Protein AF-A0A7T5EU76-F1 (afdb_monomer_lite)

Radius of gyration: 15.28 Å; chains: 1; bounding box: 33×44×28 Å

Foldseek 3Di:
DVVLVVCLVVLVLPVSLVVLVVQLVVCVVVVVVLSNLLSLQSNLLSCVVVVNLVSSLVSNVVSLVSCVVVVNQVSLLVVADSCVVSLVVNLVDDDDPSSNVSSVCSLPPPSHDPVCVVVCVVVVVVVVCVPPD

pLDDT: mean 75.61, std 14.6, range [34.56, 95.06]

Structure (mmCIF, N/CA/C/O backbone):
data_AF-A0A7T5EU76-F1
#
_entry.id   AF-A0A7T5EU76-F1
#
loop_
_atom_site.group_PDB
_atom_site.id
_atom_site.type_symbol
_atom_site.label_atom_id
_atom_site.label_alt_id
_atom_site.label_comp_id
_atom_site.label_asym_id
_atom_site.label_entity_id
_atom_site.label_seq_id
_atom_site.pdbx_PDB_ins_code
_atom_site.Cartn_x
_atom_site.Cartn_y
_atom_site.Cartn_z
_atom_site.occupancy
_atom_site.B_iso_or_equiv
_atom_site.auth_seq_id
_atom_site.auth_comp_id
_atom_site.auth_asym_id
_atom_site.auth_atom_id
_atom_site.pdbx_PDB_model_num
ATOM 1 N N . MET A 1 1 ? -10.479 -7.901 -10.870 1.00 74.44 1 MET A N 1
ATOM 2 C CA . MET A 1 1 ? -10.281 -6.796 -9.909 1.00 74.44 1 MET A CA 1
ATOM 3 C C . MET A 1 1 ? -11.587 -6.102 -9.529 1.00 74.44 1 MET A C 1
ATOM 5 O O . MET A 1 1 ? -11.784 -5.852 -8.350 1.00 74.44 1 MET A O 1
ATOM 9 N N . THR A 1 2 ? -12.543 -5.911 -10.452 1.00 79.38 2 THR A N 1
ATOM 10 C CA . THR A 1 2 ? -13.871 -5.319 -10.163 1.00 79.38 2 THR A CA 1
ATOM 11 C C . THR A 1 2 ? -14.627 -5.978 -9.004 1.00 79.38 2 THR A C 1
ATOM 13 O O . THR A 1 2 ? -15.116 -5.277 -8.131 1.00 79.38 2 THR A O 1
ATOM 16 N N . LEU A 1 3 ? -14.683 -7.314 -8.947 1.00 80.31 3 LEU A N 1
ATOM 17 C CA . LEU A 1 3 ? -15.385 -8.025 -7.869 1.00 80.31 3 LEU A CA 1
ATOM 18 C C . LEU A 1 3 ? -14.773 -7.762 -6.482 1.00 80.31 3 LEU A C 1
ATOM 20 O O . LEU A 1 3 ? -15.505 -7.545 -5.527 1.00 80.31 3 LEU A O 1
ATOM 24 N N . LEU A 1 4 ? -13.440 -7.722 -6.384 1.00 83.44 4 LEU A N 1
ATOM 25 C CA . LEU A 1 4 ? -12.744 -7.422 -5.129 1.00 83.44 4 LEU A CA 1
ATOM 26 C C . LEU A 1 4 ? -13.038 -5.999 -4.651 1.00 83.44 4 LEU A C 1
ATOM 28 O O . LEU A 1 4 ? -13.310 -5.798 -3.476 1.00 83.44 4 LEU A O 1
ATOM 32 N N . ARG A 1 5 ? -13.044 -5.028 -5.571 1.00 81.25 5 ARG A N 1
ATOM 33 C CA . ARG A 1 5 ? -13.421 -3.641 -5.266 1.00 81.25 5 ARG A CA 1
ATOM 34 C C . ARG A 1 5 ? -14.859 -3.544 -4.758 1.00 81.25 5 ARG A C 1
ATOM 36 O O . ARG A 1 5 ? -15.115 -2.816 -3.810 1.00 81.25 5 ARG A O 1
ATOM 43 N N . VAL A 1 6 ? -15.781 -4.311 -5.346 1.00 83.25 6 VAL A N 1
ATOM 44 C CA . VAL A 1 6 ? -17.172 -4.388 -4.872 1.00 83.25 6 VAL A CA 1
ATOM 45 C C . VAL A 1 6 ? -17.242 -4.990 -3.468 1.00 83.25 6 VAL A C 1
ATOM 47 O O . VAL A 1 6 ? -17.938 -4.444 -2.623 1.00 83.25 6 VAL A O 1
ATOM 50 N N . TRP A 1 7 ? -16.510 -6.068 -3.184 1.00 82.19 7 TRP A N 1
ATOM 51 C CA . TRP A 1 7 ? -16.494 -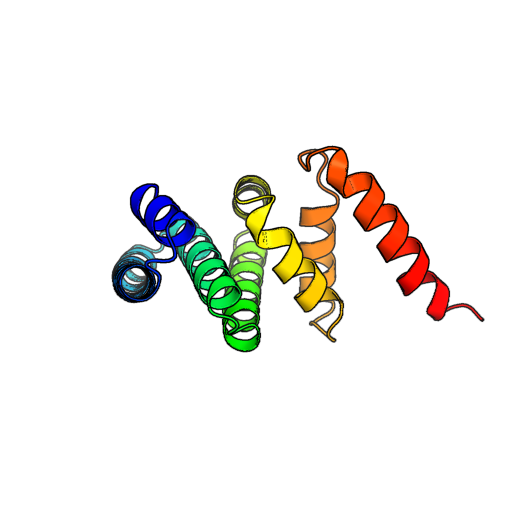6.669 -1.845 1.00 82.19 7 TRP A CA 1
ATOM 52 C C . TRP A 1 7 ? -15.901 -5.752 -0.775 1.00 82.19 7 TRP A C 1
ATOM 54 O O . TRP A 1 7 ? -16.461 -5.663 0.311 1.00 82.19 7 TRP A O 1
ATOM 64 N N . ILE A 1 8 ? -14.828 -5.027 -1.099 1.00 80.25 8 ILE A N 1
ATOM 65 C CA . ILE A 1 8 ? -14.241 -4.007 -0.217 1.00 80.25 8 ILE A CA 1
ATOM 66 C C . ILE A 1 8 ? -15.243 -2.866 0.015 1.00 80.25 8 ILE A C 1
ATOM 68 O O . ILE A 1 8 ? -15.437 -2.418 1.138 1.00 80.25 8 ILE A O 1
ATOM 72 N N . ALA A 1 9 ? -15.956 -2.422 -1.021 1.00 80.31 9 ALA A N 1
ATOM 73 C CA . ALA A 1 9 ? -16.987 -1.394 -0.870 1.00 80.31 9 ALA A CA 1
ATOM 74 C C . ALA A 1 9 ? -18.197 -1.855 -0.029 1.00 80.31 9 ALA A C 1
ATOM 76 O O . ALA A 1 9 ? -18.899 -1.019 0.536 1.00 80.31 9 ALA A O 1
ATOM 77 N N . LEU A 1 10 ? -18.450 -3.166 0.047 1.00 83.12 10 LEU A N 1
ATOM 78 C CA . LEU A 1 10 ? -19.548 -3.770 0.811 1.00 83.12 10 LEU A CA 1
ATOM 79 C C . LEU A 1 10 ? -19.132 -4.264 2.209 1.00 83.12 10 LEU A C 1
ATOM 81 O O . LEU A 1 10 ? -19.951 -4.885 2.881 1.00 83.12 10 LEU A O 1
ATOM 85 N N . ASP A 1 11 ? -17.888 -4.017 2.637 1.00 75.62 11 ASP A N 1
ATOM 86 C CA . ASP A 1 11 ? -17.317 -4.473 3.918 1.00 75.62 11 ASP A CA 1
ATOM 87 C C . ASP A 1 11 ? -17.327 -6.011 4.110 1.00 75.62 11 ASP A C 1
ATOM 89 O O . ASP A 1 11 ? -17.174 -6.543 5.209 1.00 75.62 11 ASP A O 1
ATOM 93 N N . THR A 1 12 ? -17.451 -6.781 3.023 1.00 74.75 12 THR A N 1
ATOM 94 C CA . THR A 1 12 ? -17.356 -8.253 3.047 1.00 74.75 12 THR A CA 1
ATOM 95 C C . THR A 1 12 ? -15.894 -8.683 2.920 1.00 74.75 12 THR A C 1
ATOM 97 O O . THR A 1 12 ? -15.471 -9.299 1.937 1.00 74.75 12 THR A O 1
ATOM 100 N N . ASN A 1 13 ? -15.093 -8.278 3.902 1.00 69.06 13 ASN A N 1
ATOM 101 C CA . ASN A 1 13 ? -13.642 -8.196 3.772 1.00 69.06 13 ASN A CA 1
ATOM 102 C C . ASN A 1 13 ? -12.884 -9.532 3.940 1.00 69.06 13 ASN A C 1
ATOM 104 O O . ASN A 1 13 ? -11.794 -9.702 3.384 1.00 69.06 13 ASN A O 1
ATOM 108 N N . THR A 1 14 ? -13.457 -10.520 4.635 1.00 72.88 14 THR A N 1
ATOM 109 C CA . THR A 1 14 ? -12.808 -11.826 4.870 1.00 72.88 14 THR A CA 1
ATOM 110 C C . THR A 1 14 ? -12.659 -12.656 3.595 1.00 72.88 14 THR A C 1
ATOM 112 O O . THR A 1 14 ? -11.593 -13.221 3.339 1.00 72.88 14 THR A O 1
ATOM 115 N N . ASP A 1 15 ? -13.694 -12.683 2.753 1.00 77.12 15 ASP A N 1
ATOM 116 C CA . ASP A 1 15 ? -13.679 -13.438 1.494 1.00 77.12 15 ASP A CA 1
ATOM 117 C C . ASP A 1 15 ? -12.799 -12.752 0.439 1.00 77.12 15 ASP A C 1
ATOM 119 O O . ASP A 1 15 ? -12.129 -13.410 -0.365 1.00 77.12 15 ASP A O 1
ATOM 123 N N . ALA A 1 16 ? -12.726 -11.418 0.495 1.00 81.31 16 ALA A N 1
ATOM 124 C CA . ALA A 1 16 ? -11.845 -10.621 -0.345 1.00 81.31 16 ALA A CA 1
ATOM 125 C C . ALA A 1 16 ? -10.367 -10.902 -0.054 1.00 81.31 16 ALA A C 1
ATOM 127 O O . ALA A 1 16 ? -9.605 -11.145 -0.989 1.00 81.31 16 ALA A O 1
ATOM 128 N N . ALA A 1 17 ? -9.963 -10.945 1.219 1.00 83.56 17 ALA A N 1
ATOM 129 C CA . ALA A 1 17 ? -8.575 -11.207 1.596 1.00 83.56 17 ALA A CA 1
ATOM 130 C C . ALA A 1 17 ? -8.091 -12.589 1.117 1.00 83.56 17 ALA A C 1
ATOM 132 O O . ALA A 1 17 ? -7.016 -12.694 0.523 1.00 83.56 17 ALA A O 1
ATOM 133 N N . ALA A 1 18 ? -8.907 -13.631 1.303 1.00 86.69 18 ALA A N 1
ATOM 134 C CA . ALA A 1 18 ? -8.570 -14.989 0.878 1.00 86.69 18 ALA A CA 1
ATOM 135 C C . ALA A 1 18 ? -8.471 -15.124 -0.652 1.00 86.69 18 ALA A C 1
ATOM 137 O O . ALA A 1 18 ? -7.587 -15.816 -1.167 1.00 86.69 18 ALA A O 1
ATOM 138 N N . LEU A 1 19 ? -9.363 -14.461 -1.397 1.00 88.81 19 LEU A N 1
ATOM 139 C CA . LEU A 1 19 ? -9.293 -14.436 -2.857 1.00 88.81 19 LEU A CA 1
ATOM 140 C C . LEU A 1 19 ? -8.066 -13.655 -3.347 1.00 88.81 19 LEU A C 1
ATOM 142 O O . LEU A 1 19 ? -7.391 -14.112 -4.271 1.00 88.81 19 LEU A O 1
ATOM 146 N N . ILE A 1 20 ? -7.751 -12.520 -2.717 1.00 91.44 20 ILE A N 1
ATOM 147 C CA . ILE A 1 20 ? -6.560 -11.723 -3.032 1.00 91.44 20 ILE A CA 1
ATOM 148 C C . ILE A 1 20 ? -5.291 -12.561 -2.885 1.00 91.44 20 ILE A C 1
ATOM 150 O O . ILE A 1 20 ? -4.461 -12.544 -3.790 1.00 91.44 20 ILE A O 1
ATOM 154 N N . ASP A 1 21 ? -5.158 -13.337 -1.808 1.00 92.06 21 ASP A N 1
ATOM 155 C CA . ASP A 1 21 ? -3.966 -14.163 -1.581 1.00 92.06 21 ASP A CA 1
ATOM 156 C C . ASP A 1 21 ? -3.766 -15.218 -2.673 1.00 92.06 21 ASP A C 1
ATOM 158 O O . ASP A 1 21 ? -2.658 -15.400 -3.179 1.00 92.06 21 ASP A O 1
ATOM 162 N N . ARG A 1 22 ? -4.848 -15.864 -3.119 1.00 92.50 22 ARG A N 1
ATOM 163 C CA . ARG A 1 22 ? -4.785 -16.828 -4.230 1.00 92.50 22 ARG A CA 1
ATOM 164 C C . ARG A 1 22 ? -4.385 -16.158 -5.541 1.00 92.50 22 ARG A C 1
ATOM 166 O O . ARG A 1 22 ? -3.555 -16.690 -6.274 1.00 92.50 22 ARG A O 1
ATOM 173 N N . LEU A 1 23 ? -4.966 -14.995 -5.837 1.00 93.12 23 LEU A N 1
ATOM 174 C CA . LEU A 1 23 ? -4.646 -14.243 -7.050 1.00 93.12 23 LEU A CA 1
ATOM 175 C C . LEU A 1 23 ? -3.214 -13.703 -7.026 1.00 93.12 23 LEU A C 1
ATOM 177 O O . LEU A 1 23 ? -2.580 -13.636 -8.077 1.00 93.12 23 LEU A O 1
ATOM 181 N N . TYR A 1 24 ? -2.695 -13.361 -5.845 1.00 93.38 24 TYR A N 1
ATOM 182 C CA . TYR A 1 24 ? -1.328 -12.883 -5.686 1.00 93.38 24 TYR A CA 1
ATOM 183 C C . TYR A 1 24 ? -0.317 -13.967 -6.056 1.00 93.38 24 TYR A C 1
ATOM 185 O O . TYR A 1 24 ? 0.589 -13.690 -6.833 1.00 93.38 24 TYR A O 1
ATOM 193 N N . ILE A 1 25 ? -0.517 -15.205 -5.588 1.00 94.81 25 ILE A N 1
ATOM 194 C CA . ILE A 1 25 ? 0.351 -16.348 -5.926 1.00 94.81 25 ILE A CA 1
ATOM 195 C C . ILE A 1 25 ? 0.404 -16.564 -7.445 1.00 94.81 25 ILE A C 1
ATOM 197 O O . ILE A 1 25 ? 1.478 -16.740 -8.018 1.00 94.81 25 ILE A O 1
ATOM 201 N N . VAL A 1 26 ? -0.750 -16.508 -8.117 1.00 95.06 26 VAL A N 1
ATOM 202 C CA . VAL A 1 26 ? -0.811 -16.651 -9.579 1.00 95.06 26 VAL A CA 1
ATOM 203 C C . VAL A 1 26 ? -0.079 -15.495 -10.264 1.00 95.06 26 VAL A C 1
ATOM 205 O O . VAL A 1 26 ? 0.776 -15.727 -11.118 1.00 95.06 26 VAL A O 1
ATOM 208 N N . ALA A 1 27 ? -0.357 -14.252 -9.862 1.00 92.31 27 ALA A N 1
ATOM 209 C CA . ALA A 1 27 ? 0.284 -13.070 -10.430 1.00 92.31 27 ALA A CA 1
ATOM 210 C C . ALA A 1 27 ? 1.808 -13.066 -10.218 1.00 92.31 27 ALA A C 1
ATOM 212 O O . ALA A 1 27 ? 2.542 -12.666 -11.119 1.00 92.31 27 ALA A O 1
ATOM 213 N N . GLU A 1 28 ? 2.280 -13.547 -9.069 1.00 93.62 28 GLU A N 1
ATOM 214 C CA . GLU A 1 28 ? 3.701 -13.710 -8.765 1.00 93.62 28 GLU A CA 1
ATOM 215 C C . GLU A 1 28 ? 4.352 -14.755 -9.676 1.00 93.62 28 GLU A C 1
ATOM 217 O O . GLU A 1 28 ? 5.377 -14.464 -10.298 1.00 93.62 28 GLU A O 1
ATOM 222 N N . SER A 1 29 ? 3.728 -15.931 -9.817 1.00 94.69 29 SER A N 1
ATOM 223 C CA . SER A 1 29 ? 4.234 -17.018 -10.668 1.00 94.69 29 SER A CA 1
ATOM 224 C C . SER A 1 29 ? 4.320 -16.639 -12.149 1.00 94.69 29 SER A C 1
ATOM 226 O O . SER A 1 29 ? 5.184 -17.131 -12.870 1.00 94.69 29 SER A O 1
ATOM 228 N N . GLU A 1 30 ? 3.456 -15.726 -12.594 1.00 94.69 30 GLU A N 1
ATOM 229 C CA . GLU A 1 30 ? 3.426 -15.218 -13.966 1.00 94.69 30 GLU A CA 1
ATOM 230 C C . GLU A 1 30 ? 4.153 -13.872 -14.130 1.00 94.69 30 GLU A C 1
ATOM 232 O O . GLU A 1 30 ? 4.084 -13.259 -15.196 1.00 94.69 30 GLU A O 1
ATOM 237 N N . HIS A 1 31 ? 4.820 -13.375 -13.082 1.00 90.69 31 HIS A N 1
ATOM 238 C CA . HIS A 1 31 ? 5.503 -12.074 -13.064 1.00 90.69 31 HIS A CA 1
ATOM 239 C C . HIS A 1 31 ? 4.619 -10.898 -13.515 1.00 90.69 31 HIS A C 1
ATOM 241 O O . HIS A 1 31 ? 5.090 -9.892 -14.054 1.00 90.69 31 HIS A O 1
ATOM 247 N N . ARG A 1 32 ? 3.310 -10.990 -13.260 1.00 91.25 32 ARG A N 1
ATOM 248 C CA . ARG A 1 32 ? 2.342 -9.919 -13.505 1.00 91.25 32 ARG A CA 1
ATOM 249 C C . ARG A 1 32 ? 2.408 -8.914 -12.372 1.00 91.25 32 ARG A C 1
ATOM 251 O O . ARG A 1 32 ? 1.467 -8.789 -11.585 1.00 91.25 32 ARG A O 1
ATOM 258 N N . PHE A 1 33 ? 3.505 -8.162 -12.294 1.00 88.38 33 PHE A N 1
ATOM 259 C CA . PHE A 1 33 ? 3.721 -7.268 -11.160 1.00 88.38 33 PHE A CA 1
ATOM 260 C C . PHE A 1 33 ? 2.543 -6.287 -10.969 1.00 88.38 33 PHE A C 1
ATOM 262 O O . PHE A 1 33 ? 2.349 -5.772 -9.873 1.00 88.38 33 PHE A O 1
ATOM 269 N N . GLY A 1 34 ? 1.793 -5.948 -12.032 1.00 87.44 34 GLY A N 1
ATOM 270 C CA . GLY A 1 34 ? 0.842 -4.817 -12.033 1.00 87.44 34 GLY A CA 1
ATOM 271 C C . GLY A 1 34 ? -0.394 -5.207 -11.290 1.00 87.44 34 GLY A C 1
ATOM 272 O O . GLY A 1 34 ? -0.841 -4.514 -10.384 1.00 87.44 34 GLY A O 1
ATOM 273 N N . THR A 1 35 ? -0.813 -6.425 -11.592 1.00 90.12 35 THR A N 1
ATOM 274 C CA . THR A 1 35 ? -1.768 -7.176 -10.811 1.00 90.12 35 THR A CA 1
ATOM 275 C C . THR A 1 35 ? -1.270 -7.389 -9.381 1.00 90.12 35 THR A C 1
ATOM 277 O O . THR A 1 35 ? -2.063 -7.223 -8.467 1.00 90.12 35 THR A O 1
ATOM 280 N N . MET A 1 36 ? 0.016 -7.686 -9.142 1.00 92.81 36 MET A N 1
ATOM 281 C CA . MET A 1 36 ? 0.536 -7.815 -7.767 1.00 92.81 36 MET A CA 1
ATOM 282 C C . MET A 1 36 ? 0.409 -6.506 -6.971 1.00 92.81 36 MET A C 1
ATOM 284 O O . MET A 1 36 ? -0.036 -6.539 -5.828 1.00 92.81 36 MET A O 1
ATOM 288 N N . ILE A 1 37 ? 0.770 -5.360 -7.559 1.00 90.31 37 ILE A N 1
ATOM 289 C CA . ILE A 1 37 ? 0.632 -4.039 -6.926 1.00 90.31 37 ILE A CA 1
ATOM 290 C C . ILE A 1 37 ? -0.836 -3.731 -6.661 1.00 90.31 37 ILE A C 1
ATOM 292 O O . ILE A 1 37 ? -1.187 -3.397 -5.536 1.00 90.31 37 ILE A O 1
ATOM 296 N N . GLU A 1 38 ? -1.701 -3.910 -7.655 1.00 89.44 38 GLU A N 1
ATOM 297 C CA . GLU A 1 38 ? -3.136 -3.666 -7.516 1.00 89.44 38 GLU A CA 1
ATOM 298 C C . GLU A 1 38 ? -3.754 -4.559 -6.421 1.00 89.44 38 GLU A C 1
ATOM 300 O O . GLU A 1 38 ? -4.484 -4.077 -5.561 1.00 89.44 38 GLU A O 1
ATOM 305 N N . LEU A 1 39 ? -3.392 -5.844 -6.362 1.00 92.38 39 LEU A N 1
ATOM 306 C CA . LEU A 1 39 ? -3.837 -6.766 -5.310 1.00 92.38 39 LEU A CA 1
ATOM 307 C C . LEU A 1 39 ? -3.358 -6.345 -3.914 1.00 92.38 39 LEU A C 1
ATOM 309 O O . LEU A 1 39 ? -4.136 -6.423 -2.963 1.00 92.38 39 LEU A O 1
ATOM 313 N N . LEU A 1 40 ? -2.112 -5.878 -3.776 1.00 92.12 40 LEU A N 1
ATOM 314 C CA . LEU A 1 40 ? -1.589 -5.362 -2.506 1.00 92.12 40 LEU A CA 1
ATOM 315 C C . LEU A 1 40 ? -2.325 -4.094 -2.059 1.00 92.12 40 LEU A C 1
ATOM 317 O O . LEU A 1 40 ? -2.621 -3.958 -0.872 1.00 92.12 40 LEU A O 1
ATOM 321 N N . LEU A 1 41 ? -2.656 -3.200 -2.995 1.00 89.88 41 LEU A N 1
ATOM 322 C CA . LEU A 1 41 ? -3.433 -1.989 -2.724 1.00 89.88 41 LEU A CA 1
ATOM 323 C C . LEU A 1 41 ? -4.855 -2.328 -2.266 1.00 89.88 41 LEU A C 1
ATOM 325 O O . LEU A 1 41 ? -5.288 -1.852 -1.219 1.00 89.88 41 LEU A O 1
ATOM 329 N N . LEU A 1 42 ? -5.549 -3.221 -2.979 1.00 89.44 42 LEU A N 1
ATOM 330 C CA . LEU A 1 42 ? -6.878 -3.697 -2.580 1.00 89.44 42 LEU A CA 1
ATOM 331 C C . LEU A 1 42 ? -6.854 -4.340 -1.187 1.00 89.44 42 LEU A C 1
ATOM 333 O O . LEU A 1 42 ? -7.724 -4.068 -0.362 1.00 89.44 42 LEU A O 1
ATOM 337 N N . LYS A 1 43 ? -5.832 -5.152 -0.890 1.00 90.44 43 LYS A N 1
ATOM 338 C CA . LYS A 1 43 ? -5.687 -5.772 0.432 1.00 90.44 43 LYS A CA 1
ATOM 339 C C . LYS A 1 43 ? -5.447 -4.726 1.516 1.00 90.44 43 LYS A C 1
ATOM 341 O O . LYS A 1 43 ? -6.069 -4.791 2.569 1.00 90.44 43 LYS A O 1
ATOM 346 N N . SER A 1 44 ? -4.576 -3.754 1.249 1.00 89.62 44 SER A N 1
ATOM 347 C CA . SER A 1 44 ? -4.292 -2.646 2.164 1.00 89.62 44 SER A CA 1
ATOM 348 C C . SER A 1 44 ? -5.569 -1.883 2.539 1.00 89.62 44 SER A C 1
ATOM 350 O O . SER A 1 44 ? -5.827 -1.665 3.721 1.00 89.62 44 SER A O 1
ATOM 352 N N . MET A 1 45 ? -6.426 -1.584 1.558 1.00 85.62 45 MET A N 1
ATOM 353 C CA . MET A 1 45 ? -7.715 -0.926 1.799 1.00 85.62 45 MET A CA 1
ATOM 354 C C . MET A 1 45 ? -8.667 -1.780 2.639 1.00 85.62 45 MET A C 1
ATOM 356 O O . MET A 1 45 ? -9.242 -1.275 3.603 1.00 85.62 45 MET A O 1
ATOM 360 N N . ALA A 1 46 ? -8.777 -3.077 2.340 1.00 86.88 46 ALA A N 1
ATOM 361 C CA . ALA A 1 46 ? -9.595 -4.005 3.122 1.00 86.88 46 ALA A CA 1
ATOM 362 C C . ALA A 1 46 ? -9.154 -4.066 4.597 1.00 86.88 46 ALA A C 1
ATOM 364 O O . ALA A 1 46 ? -9.986 -4.104 5.502 1.00 86.88 46 ALA A O 1
ATOM 365 N N . PHE A 1 47 ? -7.843 -4.059 4.860 1.00 86.50 47 PHE A N 1
ATOM 366 C CA . PHE A 1 47 ? -7.298 -4.027 6.222 1.00 86.50 47 PHE A CA 1
ATOM 367 C C . PHE A 1 47 ? -7.550 -2.681 6.912 1.00 86.50 47 PHE A C 1
ATOM 369 O O . PHE A 1 47 ? -7.901 -2.643 8.091 1.00 86.50 47 PHE A O 1
ATOM 376 N N . SER A 1 48 ? -7.442 -1.572 6.176 1.00 83.56 48 SER A N 1
ATOM 377 C CA . SER A 1 48 ? -7.728 -0.243 6.718 1.00 83.56 48 SER A CA 1
ATOM 378 C C . SER A 1 48 ? -9.186 -0.107 7.164 1.00 83.56 48 SER A C 1
ATOM 380 O O . SER A 1 48 ? -9.440 0.478 8.213 1.00 83.56 48 SER A O 1
ATOM 382 N N . GLN A 1 49 ? -10.138 -0.657 6.404 1.00 83.00 49 GLN A N 1
ATOM 383 C CA . GLN A 1 49 ? -11.561 -0.652 6.767 1.00 83.00 49 GLN A CA 1
ATOM 384 C C . GLN A 1 49 ? -11.864 -1.521 7.995 1.00 83.00 49 GLN A C 1
ATOM 386 O O . GLN A 1 49 ? -12.709 -1.167 8.811 1.00 83.00 49 GLN A O 1
ATOM 391 N N . GLN A 1 50 ? -11.117 -2.611 8.183 1.00 83.69 50 GLN A N 1
ATOM 392 C CA . GLN A 1 50 ? -11.233 -3.500 9.345 1.00 83.69 50 GLN A CA 1
ATOM 393 C C . GLN A 1 50 ? -10.567 -2.949 10.621 1.00 83.69 50 GLN A C 1
ATOM 395 O O . GLN A 1 50 ? -10.397 -3.688 11.589 1.00 83.69 50 GLN A O 1
ATOM 400 N N . ASN A 1 51 ? -10.174 -1.668 10.653 1.00 82.25 51 ASN A N 1
ATOM 401 C CA . ASN A 1 51 ? -9.404 -1.061 11.747 1.00 82.25 51 ASN A CA 1
ATOM 402 C C . ASN A 1 51 ? -8.086 -1.801 12.048 1.00 82.25 51 ASN A C 1
ATOM 404 O O . ASN A 1 51 ? -7.645 -1.861 13.196 1.00 82.25 51 ASN A O 1
ATOM 408 N N . GLN A 1 52 ? -7.434 -2.332 11.009 1.00 84.56 52 GLN A N 1
ATOM 409 C CA . GLN A 1 52 ? -6.119 -2.979 11.071 1.00 84.56 52 GLN A CA 1
ATOM 410 C C . GLN A 1 52 ? -5.071 -2.124 10.329 1.00 84.56 52 GLN A C 1
ATOM 412 O O . GLN A 1 52 ? -4.594 -2.486 9.247 1.00 84.56 52 GL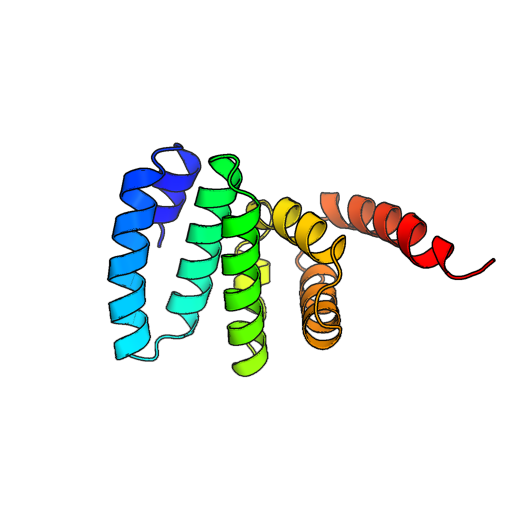N A O 1
ATOM 417 N N . PRO A 1 53 ? -4.732 -0.928 10.859 1.00 80.94 53 PRO A N 1
ATOM 418 C CA . PRO A 1 53 ? -3.894 0.038 10.153 1.00 80.94 53 PRO A CA 1
ATOM 419 C C . PRO A 1 53 ? -2.444 -0.435 9.987 1.00 80.94 53 PRO A C 1
ATOM 421 O O . PRO A 1 53 ? -1.804 -0.072 9.004 1.00 80.94 53 PRO A O 1
ATOM 424 N N . GLY A 1 54 ? -1.912 -1.264 10.892 1.00 83.62 54 GLY A N 1
ATOM 425 C CA . GLY A 1 54 ? -0.541 -1.779 10.784 1.00 83.62 54 GLY A CA 1
ATOM 426 C C . GLY A 1 54 ? -0.357 -2.694 9.569 1.00 83.62 54 GLY A C 1
ATOM 427 O O . GLY A 1 54 ? 0.583 -2.543 8.785 1.00 83.62 54 GLY A O 1
ATOM 428 N N . GLU A 1 55 ? -1.301 -3.607 9.363 1.00 86.31 55 GLU A N 1
ATOM 429 C CA . GLU A 1 55 ? -1.352 -4.521 8.227 1.00 86.31 55 GLU A CA 1
ATOM 430 C C . GLU A 1 55 ? -1.577 -3.759 6.921 1.00 86.31 55 GLU A C 1
ATOM 432 O O . GLU A 1 55 ? -0.871 -3.998 5.935 1.00 86.31 55 GLU A O 1
ATOM 437 N N . ALA A 1 56 ? -2.500 -2.791 6.932 1.00 86.62 56 ALA A N 1
ATOM 438 C CA . ALA A 1 56 ? -2.756 -1.916 5.795 1.00 86.62 56 ALA A CA 1
ATOM 439 C C . ALA A 1 56 ? -1.479 -1.192 5.344 1.00 86.62 56 ALA A C 1
ATOM 441 O O . ALA A 1 56 ? -1.124 -1.237 4.161 1.00 86.62 56 ALA A O 1
ATOM 442 N N . LYS A 1 57 ? -0.740 -0.598 6.288 1.00 85.31 57 LYS A N 1
ATOM 443 C CA . LYS A 1 57 ? 0.528 0.094 6.023 1.00 85.31 57 LYS A CA 1
ATOM 444 C C . LYS A 1 57 ? 1.600 -0.844 5.488 1.00 85.31 57 LYS A C 1
ATOM 446 O O . LYS A 1 57 ? 2.240 -0.526 4.489 1.00 85.31 57 LYS A O 1
ATOM 451 N N . SER A 1 58 ? 1.779 -2.012 6.106 1.00 87.50 58 SER A N 1
ATOM 452 C CA . SER A 1 58 ? 2.776 -2.996 5.662 1.00 87.50 58 SER A CA 1
ATOM 453 C C . SER A 1 58 ? 2.548 -3.414 4.205 1.00 87.50 58 SER A C 1
ATOM 455 O O . SER A 1 58 ? 3.492 -3.523 3.418 1.00 87.50 58 SER A O 1
ATOM 457 N N . LEU A 1 59 ? 1.285 -3.610 3.819 1.00 90.81 59 LEU A N 1
ATOM 458 C CA . LEU A 1 59 ? 0.906 -3.961 2.452 1.00 90.81 59 LEU A CA 1
ATOM 459 C C . LEU A 1 59 ? 1.114 -2.800 1.476 1.00 90.81 59 LEU A C 1
ATOM 461 O O . LEU A 1 59 ? 1.645 -3.021 0.385 1.00 90.81 59 LEU A O 1
ATOM 465 N N . LEU A 1 60 ? 0.780 -1.571 1.878 1.00 88.44 60 LEU A N 1
ATOM 466 C CA . LEU A 1 60 ? 1.027 -0.377 1.070 1.00 88.44 60 LEU A CA 1
ATOM 467 C C . LEU A 1 60 ? 2.529 -0.147 0.849 1.00 88.44 60 LEU A C 1
ATOM 469 O O . LEU A 1 60 ? 2.952 0.084 -0.281 1.00 88.44 60 LEU A O 1
ATOM 473 N N . ALA A 1 61 ? 3.355 -0.294 1.886 1.00 87.75 61 ALA A N 1
ATOM 474 C CA . ALA A 1 61 ? 4.808 -0.176 1.780 1.00 87.75 61 ALA A CA 1
ATOM 475 C C . ALA A 1 61 ? 5.399 -1.217 0.812 1.00 87.75 61 ALA A C 1
ATOM 477 O O . ALA A 1 61 ? 6.239 -0.885 -0.027 1.00 87.75 61 ALA A O 1
ATOM 478 N N . LYS A 1 62 ? 4.920 -2.469 0.861 1.00 89.44 62 LYS A N 1
ATOM 479 C CA . LYS A 1 62 ? 5.300 -3.514 -0.108 1.00 89.44 62 LYS A CA 1
ATOM 480 C C . LYS A 1 62 ? 4.903 -3.140 -1.535 1.00 89.44 62 LYS A C 1
ATOM 482 O O . LYS A 1 62 ? 5.711 -3.308 -2.450 1.00 89.44 62 LYS A O 1
ATOM 487 N N . ALA A 1 63 ? 3.691 -2.613 -1.725 1.00 90.38 63 ALA A N 1
ATOM 488 C CA . ALA A 1 63 ? 3.234 -2.141 -3.026 1.00 90.38 63 ALA A CA 1
ATOM 489 C C . ALA A 1 63 ? 4.139 -1.014 -3.541 1.00 90.38 63 ALA A C 1
ATOM 491 O O . ALA A 1 63 ? 4.626 -1.101 -4.665 1.00 90.38 63 ALA A O 1
ATOM 492 N N . LEU A 1 64 ? 4.440 -0.009 -2.711 1.00 88.00 64 LEU A N 1
ATOM 493 C CA . LEU A 1 64 ? 5.297 1.126 -3.067 1.00 88.00 64 LEU A CA 1
ATOM 494 C C . LEU A 1 64 ? 6.721 0.701 -3.419 1.00 88.00 64 LEU A C 1
ATOM 496 O O . LEU A 1 64 ? 7.264 1.168 -4.417 1.00 88.00 64 LEU A O 1
ATOM 500 N N . HIS A 1 65 ? 7.314 -0.224 -2.664 1.00 88.69 65 HIS A N 1
ATOM 501 C CA . HIS A 1 65 ? 8.621 -0.788 -2.999 1.00 88.69 65 HIS A CA 1
ATOM 502 C C . HIS A 1 65 ? 8.624 -1.479 -4.364 1.00 88.69 65 HIS A C 1
ATOM 504 O O . HIS A 1 65 ? 9.540 -1.268 -5.164 1.00 88.69 65 HIS A O 1
ATOM 510 N N . LEU A 1 66 ? 7.602 -2.294 -4.643 1.00 88.31 66 LEU A N 1
ATOM 511 C CA . LEU A 1 66 ? 7.476 -2.989 -5.921 1.00 88.31 66 LEU A CA 1
ATOM 512 C C . LEU A 1 66 ? 7.223 -1.999 -7.068 1.00 88.31 66 LEU A C 1
ATOM 514 O O . LEU A 1 66 ? 7.855 -2.105 -8.118 1.00 88.31 66 LEU A O 1
ATOM 518 N N . GLY A 1 67 ? 6.367 -1.002 -6.838 1.00 86.75 67 GLY A N 1
ATOM 519 C CA . GLY A 1 67 ? 6.058 0.071 -7.780 1.00 86.75 67 GLY A CA 1
ATOM 520 C C . GLY A 1 67 ? 7.295 0.879 -8.134 1.00 86.75 67 GLY A C 1
ATOM 521 O O . GLY A 1 67 ? 7.615 1.023 -9.310 1.00 86.75 67 GLY A O 1
ATOM 522 N N . LYS A 1 68 ? 8.062 1.300 -7.127 1.00 84.81 68 LYS A N 1
ATOM 523 C CA . LYS A 1 68 ? 9.330 2.001 -7.317 1.00 84.81 68 LYS A CA 1
ATOM 524 C C . LYS A 1 68 ? 10.324 1.173 -8.130 1.00 84.81 68 LYS A C 1
ATOM 526 O O . LYS A 1 68 ? 10.911 1.685 -9.078 1.00 84.81 68 LYS A O 1
ATOM 531 N N . LYS A 1 69 ? 10.505 -0.106 -7.782 1.00 86.38 69 LYS A N 1
ATOM 532 C CA . LYS A 1 69 ? 11.440 -1.004 -8.479 1.00 86.38 69 LYS A CA 1
ATOM 533 C C . LYS A 1 69 ? 11.072 -1.200 -9.955 1.00 86.38 69 LYS A C 1
ATOM 535 O O . LYS A 1 69 ? 11.969 -1.316 -10.782 1.00 86.38 69 LYS A O 1
ATOM 540 N N . MET A 1 70 ? 9.777 -1.249 -10.270 1.00 83.75 70 MET A N 1
ATOM 541 C CA . MET A 1 70 ? 9.271 -1.509 -11.624 1.00 83.75 70 MET A CA 1
ATOM 542 C C . MET A 1 70 ? 8.904 -0.237 -12.407 1.00 83.75 70 MET A C 1
ATOM 544 O O . MET A 1 70 ? 8.519 -0.330 -13.570 1.00 83.75 70 MET A O 1
ATOM 548 N N . GLY A 1 71 ? 9.024 0.949 -11.799 1.00 80.81 71 GLY A N 1
ATOM 549 C CA . GLY A 1 71 ? 8.671 2.233 -12.415 1.00 80.81 71 GLY A CA 1
ATOM 550 C C . GLY A 1 71 ? 7.164 2.451 -12.581 1.00 80.81 71 GLY A C 1
ATOM 551 O O . GLY A 1 71 ? 6.728 3.105 -13.527 1.00 80.81 71 GLY A O 1
ATOM 552 N N . TRP A 1 72 ? 6.343 1.864 -11.712 1.00 79.25 72 TRP A N 1
ATOM 553 C CA . TRP A 1 72 ? 4.894 1.829 -11.878 1.00 79.25 72 TRP A CA 1
ATOM 554 C C . TRP A 1 72 ? 4.157 2.782 -10.971 1.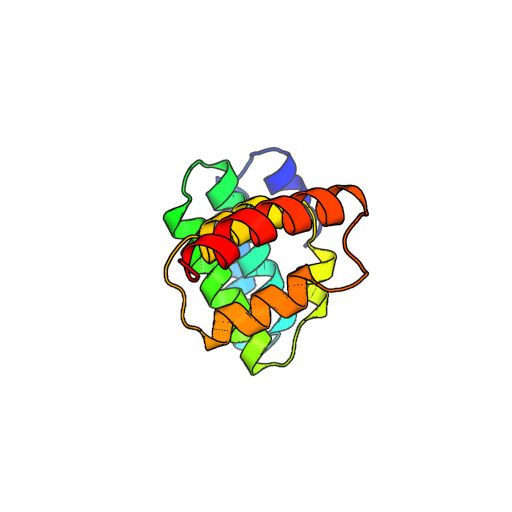00 79.25 72 TRP A C 1
ATOM 556 O O . TRP A 1 72 ? 3.795 2.475 -9.842 1.00 79.25 72 TRP A O 1
ATOM 566 N N . PHE A 1 73 ? 3.895 3.938 -11.550 1.00 73.50 73 PHE A N 1
ATOM 567 C CA . PHE A 1 73 ? 3.322 5.088 -10.885 1.00 73.50 73 PHE A CA 1
ATOM 568 C C . PHE A 1 73 ? 1.796 5.169 -11.028 1.00 73.50 73 PHE A C 1
ATOM 570 O O . PHE A 1 73 ? 1.076 5.415 -10.064 1.00 73.50 73 PHE A O 1
ATOM 577 N N . LEU A 1 74 ? 1.294 4.913 -12.240 1.00 74.75 74 LEU A N 1
ATOM 578 C CA . LEU A 1 74 ? -0.101 5.171 -12.606 1.00 74.75 74 LEU A CA 1
ATOM 579 C C . LEU A 1 74 ? -1.106 4.334 -11.810 1.00 74.75 74 LEU A C 1
ATOM 581 O O . LEU A 1 74 ? -2.184 4.829 -11.504 1.00 74.75 74 LEU A O 1
ATOM 585 N N . THR A 1 75 ? -0.761 3.101 -11.433 1.00 76.69 75 THR A N 1
ATOM 586 C CA . THR A 1 75 ? -1.657 2.231 -10.654 1.00 76.69 75 THR A CA 1
ATOM 587 C C . THR A 1 75 ? -2.041 2.869 -9.318 1.00 76.69 75 THR A C 1
ATOM 589 O O . THR A 1 75 ? -3.203 2.822 -8.939 1.00 76.69 75 THR A O 1
ATOM 592 N N . PHE A 1 76 ? -1.107 3.545 -8.645 1.00 78.00 76 PHE A N 1
ATOM 593 C CA . PHE A 1 76 ? -1.383 4.235 -7.381 1.00 78.00 76 PHE A CA 1
ATOM 594 C C . PHE A 1 76 ? -2.285 5.459 -7.578 1.00 78.00 76 PHE A C 1
ATOM 596 O O . PHE A 1 76 ? -3.192 5.697 -6.785 1.00 78.00 76 PHE A O 1
ATOM 603 N N . VAL A 1 77 ? -2.076 6.201 -8.669 1.00 72.50 77 VAL A N 1
ATOM 604 C CA . VAL A 1 77 ? -2.890 7.370 -9.034 1.00 72.50 77 VAL A CA 1
ATOM 605 C C . VAL A 1 77 ? -4.328 6.966 -9.374 1.00 72.50 77 VAL A C 1
ATOM 607 O O . VAL A 1 77 ? -5.268 7.645 -8.966 1.00 72.50 77 VAL A O 1
ATOM 610 N N . PHE A 1 78 ? -4.513 5.851 -10.088 1.00 71.06 78 PHE A N 1
ATOM 611 C CA . PHE A 1 78 ? -5.836 5.359 -10.483 1.00 71.06 78 PHE A CA 1
ATOM 612 C C . PHE A 1 78 ? -6.646 4.761 -9.330 1.00 71.06 78 PHE A C 1
ATOM 614 O O . PHE A 1 78 ? -7.873 4.838 -9.366 1.00 71.06 78 PHE A O 1
ATOM 621 N N . GLU A 1 79 ? -5.996 4.162 -8.330 1.00 69.06 79 GLU A N 1
ATOM 622 C CA . GLU A 1 79 ? -6.694 3.693 -7.125 1.00 69.06 79 GLU A CA 1
ATOM 623 C C . GLU A 1 79 ? -7.165 4.863 -6.244 1.00 69.06 79 GLU A C 1
ATOM 625 O O . GLU A 1 79 ? -8.211 4.775 -5.606 1.00 69.06 79 GLU A O 1
ATOM 630 N N . GLY A 1 80 ? -6.475 6.006 -6.298 1.00 68.06 80 GLY A N 1
ATOM 631 C CA . GLY A 1 80 ? -7.031 7.294 -5.888 1.00 68.06 80 GLY A CA 1
ATOM 632 C C . GLY A 1 80 ? -7.589 7.347 -4.456 1.00 68.06 80 GLY A C 1
ATOM 633 O O . GLY A 1 80 ? -6.952 6.888 -3.511 1.00 68.06 80 GLY A O 1
ATOM 634 N N . TYR A 1 81 ? -8.759 7.992 -4.312 1.00 63.44 81 TYR A N 1
ATOM 635 C CA . TYR A 1 81 ? -9.401 8.481 -3.071 1.00 63.44 81 TYR A CA 1
ATOM 636 C C . TYR A 1 81 ? -9.266 7.566 -1.842 1.00 63.44 81 TYR A C 1
ATOM 638 O O . TYR A 1 81 ? -8.959 8.051 -0.754 1.00 63.44 81 TYR A O 1
ATOM 646 N N . ASP A 1 82 ? -9.470 6.264 -2.017 1.00 69.06 82 ASP A N 1
ATOM 647 C CA . ASP A 1 82 ? -9.560 5.305 -0.913 1.00 69.06 82 ASP A CA 1
ATOM 648 C C . ASP A 1 82 ? -8.192 4.989 -0.281 1.00 69.06 82 ASP A C 1
ATOM 650 O O . ASP A 1 82 ? -8.114 4.614 0.889 1.00 69.06 82 ASP A O 1
ATOM 654 N N . LEU A 1 83 ? -7.094 5.209 -1.014 1.00 73.50 83 LEU A N 1
ATOM 655 C CA . LEU A 1 83 ? -5.731 5.018 -0.507 1.00 73.50 83 LEU A CA 1
ATOM 656 C C . LEU A 1 83 ? -5.183 6.237 0.239 1.00 73.50 83 LEU A C 1
ATOM 658 O O . LEU A 1 83 ? -4.214 6.109 0.989 1.00 73.50 83 LEU A O 1
ATOM 662 N N . PHE A 1 84 ? -5.782 7.417 0.060 1.00 72.50 84 PHE A N 1
ATOM 663 C CA . PHE A 1 84 ? -5.271 8.668 0.632 1.00 72.50 84 PHE A CA 1
ATOM 664 C C . PHE A 1 84 ? -5.103 8.650 2.148 1.00 72.50 84 PHE A C 1
ATOM 666 O O . PHE A 1 84 ? -4.033 9.044 2.618 1.00 72.50 84 PHE A O 1
ATOM 673 N N . PRO A 1 85 ? -6.093 8.189 2.933 1.00 72.44 85 PRO A N 1
ATOM 674 C CA . PRO A 1 85 ? -5.942 8.136 4.381 1.00 72.44 85 PRO A CA 1
ATOM 675 C C . PRO A 1 85 ? -4.756 7.261 4.807 1.00 72.44 85 PRO A C 1
ATOM 677 O O . PRO A 1 85 ? -4.047 7.600 5.751 1.00 72.44 85 PRO A O 1
ATOM 680 N N . ILE A 1 86 ? -4.501 6.172 4.075 1.00 75.38 86 ILE A N 1
ATOM 681 C CA . ILE A 1 86 ? -3.408 5.235 4.354 1.00 75.38 86 ILE A CA 1
ATOM 682 C C . ILE A 1 86 ? -2.058 5.868 3.983 1.00 75.38 86 ILE A C 1
ATOM 684 O O . ILE A 1 86 ? -1.098 5.731 4.737 1.00 75.38 86 ILE A O 1
ATOM 688 N N . PHE A 1 87 ? -1.985 6.623 2.878 1.00 75.19 87 PHE A N 1
ATOM 689 C CA . PHE A 1 87 ? -0.790 7.388 2.501 1.00 75.19 87 PHE A CA 1
ATOM 690 C C . PHE A 1 87 ? -0.400 8.432 3.549 1.00 75.19 87 PHE A C 1
ATOM 692 O O . PHE A 1 87 ? 0.770 8.503 3.915 1.00 75.19 87 PHE A O 1
ATOM 699 N N . VAL A 1 88 ? -1.364 9.205 4.059 1.00 71.81 88 VAL A N 1
ATOM 700 C CA . VAL A 1 88 ? -1.121 10.205 5.116 1.00 71.81 88 VAL A CA 1
ATOM 701 C C . VAL A 1 88 ? -0.576 9.533 6.374 1.00 71.81 88 VAL A C 1
ATOM 703 O O . VAL A 1 88 ? 0.429 9.967 6.926 1.00 71.81 88 VAL A O 1
ATOM 706 N N . GLN A 1 89 ? -1.198 8.431 6.800 1.00 72.62 89 GLN A N 1
ATOM 707 C CA . GLN A 1 89 ? -0.744 7.690 7.976 1.00 72.62 89 GLN A CA 1
ATOM 708 C C . GLN A 1 89 ? 0.628 7.036 7.795 1.00 72.62 89 GLN A C 1
ATOM 710 O O . GLN A 1 89 ? 1.304 6.783 8.790 1.00 72.62 89 GLN A O 1
ATOM 715 N N . LEU A 1 90 ? 1.003 6.688 6.561 1.00 74.12 90 LEU A N 1
ATOM 716 C CA . LEU A 1 90 ? 2.322 6.150 6.259 1.00 74.12 90 LEU A CA 1
ATOM 717 C C . LEU A 1 90 ? 3.373 7.268 6.280 1.00 74.12 90 LEU A C 1
ATOM 719 O O . LEU A 1 90 ? 4.428 7.069 6.854 1.00 74.12 90 LEU A O 1
ATOM 723 N N . LEU A 1 91 ? 3.075 8.437 5.704 1.00 68.12 91 LEU A N 1
ATOM 724 C CA . LEU A 1 91 ? 3.977 9.598 5.639 1.00 68.12 91 LEU A CA 1
ATOM 725 C C . LEU A 1 91 ? 4.240 10.269 6.990 1.00 68.12 91 LEU A C 1
ATOM 727 O O . LEU A 1 91 ? 5.322 10.819 7.171 1.00 68.12 91 LEU A O 1
ATOM 731 N N . ALA A 1 92 ? 3.288 10.192 7.919 1.00 68.12 92 ALA A N 1
ATOM 732 C CA . ALA A 1 92 ? 3.444 10.688 9.287 1.00 68.12 92 ALA A CA 1
ATOM 733 C C . ALA A 1 92 ? 4.360 9.806 10.166 1.00 68.12 92 ALA A C 1
ATOM 735 O O . ALA A 1 92 ? 4.721 10.198 11.273 1.00 68.12 92 ALA A O 1
ATOM 736 N N . GLU A 1 93 ? 4.725 8.606 9.706 1.00 66.38 93 GLU A N 1
ATOM 737 C CA . GLU A 1 93 ? 5.678 7.719 10.381 1.00 66.38 93 GLU A CA 1
ATOM 738 C C . GLU A 1 93 ? 7.026 7.751 9.640 1.00 66.38 93 GLU A C 1
ATOM 740 O O . GLU A 1 93 ? 7.067 8.000 8.436 1.00 66.38 93 GLU A O 1
ATOM 745 N N . GLU A 1 94 ? 8.146 7.513 10.336 1.00 60.72 94 GLU A N 1
ATOM 746 C CA . GLU A 1 94 ? 9.490 7.470 9.731 1.00 60.72 94 GLU A CA 1
ATOM 747 C C . GLU A 1 94 ? 9.615 6.321 8.711 1.00 60.72 94 GLU A C 1
ATOM 749 O O . GLU A 1 94 ? 10.112 5.229 8.995 1.00 60.72 94 GLU A O 1
ATOM 754 N N . ILE A 1 95 ? 9.159 6.563 7.484 1.00 67.44 95 ILE A N 1
ATOM 755 C CA . ILE A 1 95 ? 9.440 5.715 6.329 1.00 67.44 95 ILE A CA 1
ATOM 756 C C . ILE A 1 95 ? 10.797 6.060 5.734 1.00 67.44 95 ILE A C 1
ATOM 758 O O . ILE A 1 95 ? 11.272 7.192 5.782 1.00 67.44 95 ILE A O 1
ATOM 762 N N . ASN A 1 96 ? 11.395 5.057 5.091 1.00 72.94 96 ASN A N 1
ATOM 763 C CA . ASN A 1 96 ? 12.607 5.220 4.303 1.00 72.94 96 ASN A CA 1
ATOM 764 C C . ASN A 1 96 ? 12.463 6.405 3.323 1.00 72.94 96 ASN A C 1
ATOM 766 O O . ASN A 1 96 ? 11.524 6.437 2.524 1.00 72.94 96 ASN A O 1
ATOM 770 N N . GLU A 1 97 ? 13.422 7.331 3.357 1.00 70.38 97 GLU A N 1
ATOM 771 C CA . GLU A 1 97 ? 13.474 8.562 2.549 1.00 70.38 97 GLU A CA 1
ATOM 772 C C . GLU A 1 97 ? 13.221 8.301 1.053 1.00 70.38 97 GLU A C 1
ATOM 774 O O . GLU A 1 97 ? 12.461 8.991 0.381 1.00 70.38 97 GLU A O 1
ATOM 779 N N . SER A 1 98 ? 13.727 7.177 0.552 1.00 71.75 98 SER A N 1
ATOM 780 C CA . SER A 1 98 ? 13.561 6.743 -0.831 1.00 71.75 98 SER A CA 1
ATOM 781 C C . SER A 1 98 ? 12.106 6.406 -1.210 1.00 71.75 98 SER A C 1
ATOM 783 O O . SER A 1 98 ? 11.718 6.526 -2.376 1.00 71.75 98 SER A O 1
ATOM 785 N N . ILE A 1 99 ? 11.305 5.914 -0.262 1.00 74.62 99 ILE A N 1
ATOM 786 C CA . ILE A 1 99 ? 9.868 5.649 -0.445 1.00 74.62 99 ILE A CA 1
ATOM 787 C C . ILE A 1 99 ? 9.080 6.943 -0.266 1.00 74.62 99 ILE A C 1
ATOM 789 O O . ILE A 1 99 ? 8.096 7.142 -0.978 1.00 74.62 99 ILE A O 1
ATOM 793 N N . LYS A 1 100 ? 9.524 7.816 0.647 1.00 74.19 100 LYS A N 1
ATOM 794 C CA . LYS A 1 100 ? 8.934 9.136 0.885 1.00 74.19 100 LYS A CA 1
ATOM 795 C C . LYS A 1 100 ? 8.908 9.949 -0.409 1.00 74.19 100 LYS A C 1
ATOM 797 O O . LYS A 1 100 ? 7.820 10.296 -0.849 1.00 74.19 100 LYS A O 1
ATOM 802 N N . ASP A 1 101 ? 10.040 10.086 -1.103 1.00 74.69 101 ASP A N 1
ATOM 803 C CA . ASP A 1 101 ? 10.119 10.798 -2.392 1.00 74.69 101 ASP A CA 1
ATOM 804 C C . ASP A 1 101 ? 9.173 10.218 -3.452 1.00 74.69 101 ASP A C 1
ATOM 806 O O . ASP A 1 101 ? 8.456 10.939 -4.147 1.00 74.69 101 ASP A O 1
ATOM 810 N N . TYR A 1 102 ? 9.143 8.887 -3.561 1.00 78.06 102 TYR A N 1
ATOM 811 C CA . TYR A 1 102 ? 8.283 8.192 -4.518 1.00 78.06 102 TYR A CA 1
ATOM 812 C C . TYR A 1 102 ? 6.795 8.412 -4.213 1.00 78.06 102 TYR A C 1
ATOM 814 O O . TYR A 1 102 ? 5.990 8.611 -5.122 1.00 78.06 102 TYR A O 1
ATOM 822 N N . THR A 1 103 ? 6.441 8.417 -2.930 1.00 74.88 103 THR A N 1
ATOM 823 C CA . THR A 1 103 ? 5.080 8.673 -2.454 1.00 74.88 103 THR A CA 1
ATOM 824 C C . THR A 1 103 ? 4.693 10.135 -2.675 1.00 74.88 103 THR A C 1
ATOM 826 O O . THR A 1 103 ? 3.597 10.391 -3.168 1.00 74.88 103 THR A O 1
ATOM 829 N N . CYS A 1 104 ? 5.601 11.084 -2.417 1.00 72.75 104 CYS A N 1
ATOM 830 C CA . CYS A 1 104 ? 5.403 12.503 -2.715 1.00 72.75 104 CYS A CA 1
ATOM 831 C C . CYS A 1 104 ? 5.107 12.718 -4.201 1.00 72.75 104 CYS A C 1
ATOM 833 O O . CYS A 1 104 ? 4.107 13.344 -4.530 1.00 72.75 104 CYS A O 1
ATOM 835 N N . CYS A 1 105 ? 5.875 12.104 -5.107 1.00 73.44 105 CYS A N 1
ATOM 836 C CA . CYS A 1 105 ? 5.595 12.190 -6.543 1.00 73.44 105 CYS A CA 1
ATOM 837 C C . CYS A 1 105 ? 4.188 11.679 -6.903 1.00 73.44 105 CYS A C 1
ATOM 839 O O . CYS A 1 105 ? 3.532 12.255 -7.770 1.00 73.44 105 CYS A O 1
ATOM 841 N N . ILE A 1 106 ? 3.721 10.591 -6.271 1.00 75.00 106 ILE A N 1
ATOM 842 C CA . ILE A 1 106 ? 2.378 10.028 -6.519 1.00 75.00 106 ILE A CA 1
ATOM 843 C C . ILE A 1 106 ? 1.298 11.026 -6.099 1.00 75.00 106 ILE A C 1
ATOM 845 O O . ILE A 1 106 ? 0.328 11.232 -6.832 1.00 75.00 106 ILE A O 1
ATOM 849 N N . VAL A 1 107 ? 1.486 11.663 -4.944 1.00 69.06 107 VAL A N 1
ATOM 850 C CA . VAL A 1 107 ? 0.546 12.633 -4.377 1.00 69.06 107 VAL A CA 1
ATOM 851 C C . VAL A 1 107 ? 0.576 13.969 -5.131 1.00 69.06 107 VAL A C 1
ATOM 853 O O . VAL A 1 107 ? -0.465 14.574 -5.353 1.00 69.06 107 VAL A O 1
ATOM 856 N N . GLU A 1 108 ? 1.735 14.424 -5.596 1.00 67.62 108 GLU A N 1
ATOM 857 C CA . GLU A 1 108 ? 1.883 15.674 -6.357 1.00 67.62 108 GLU A CA 1
ATOM 858 C C . GLU A 1 108 ? 1.415 15.562 -7.815 1.00 67.62 108 GLU A C 1
ATOM 860 O O . GLU A 1 108 ? 1.341 16.559 -8.542 1.00 67.62 108 GLU A O 1
ATOM 865 N N . SER A 1 109 ? 1.082 14.355 -8.278 1.00 66.12 109 SER A N 1
ATOM 866 C CA . SER A 1 109 ? 0.600 14.160 -9.638 1.00 66.12 109 SER A CA 1
ATOM 867 C C . SER A 1 109 ? -0.711 14.928 -9.860 1.00 66.12 109 SER A C 1
ATOM 869 O O . SER A 1 109 ? -1.686 14.776 -9.125 1.00 66.12 109 SER A O 1
ATOM 871 N N . LYS A 1 110 ? -0.760 15.707 -10.948 1.00 52.94 110 LYS A N 1
ATOM 872 C CA . LYS A 1 110 ? -1.881 16.565 -11.396 1.00 52.94 110 LYS A CA 1
ATOM 873 C C . LYS A 1 110 ? -3.224 15.836 -11.611 1.00 52.94 110 LYS A C 1
ATOM 875 O O . LYS A 1 110 ? -4.207 16.444 -12.016 1.00 52.94 110 LYS A O 1
ATOM 880 N N . TYR A 1 111 ? -3.259 14.530 -11.388 1.00 54.44 111 TYR A N 1
ATOM 881 C CA . TYR A 1 111 ? -4.428 13.676 -11.551 1.00 54.44 111 TYR A CA 1
ATOM 882 C C . TYR A 1 111 ? -5.209 13.465 -10.247 1.00 54.44 111 TYR A C 1
ATOM 884 O O . TYR A 1 111 ? -6.196 12.729 -10.251 1.00 54.44 111 TYR A O 1
ATOM 892 N N . LEU A 1 112 ? -4.808 14.105 -9.141 1.00 56.38 112 LEU A N 1
ATOM 893 C CA . LEU A 1 112 ? -5.625 14.110 -7.932 1.00 56.38 112 LEU A CA 1
ATOM 894 C C . LEU A 1 112 ? -6.831 15.046 -8.072 1.00 56.38 112 LEU A C 1
ATOM 896 O O . LEU A 1 112 ? -6.676 16.163 -8.561 1.00 56.38 112 LEU A O 1
ATOM 900 N N . PRO A 1 113 ? -8.030 14.634 -7.620 1.00 54.03 113 PRO A N 1
ATOM 901 C CA . PRO A 1 113 ? -9.192 15.515 -7.593 1.00 54.03 113 PRO A CA 1
ATOM 902 C C . PRO A 1 113 ? -8.910 16.780 -6.766 1.00 54.03 113 PRO A C 1
ATOM 904 O O . PRO A 1 113 ? -8.422 16.665 -5.640 1.00 54.03 113 PRO A O 1
ATOM 907 N N . ASP A 1 114 ? -9.302 17.956 -7.273 1.00 55.84 114 ASP A N 1
ATOM 908 C CA . ASP A 1 114 ? -9.032 19.285 -6.684 1.00 55.84 114 ASP A CA 1
ATOM 909 C C . ASP A 1 114 ? -9.303 19.383 -5.169 1.00 55.84 114 ASP A C 1
ATOM 911 O O . ASP A 1 114 ? -8.593 20.083 -4.449 1.00 55.84 114 ASP A O 1
ATOM 915 N N . LYS A 1 115 ? -10.272 18.612 -4.648 1.00 53.72 115 LYS A N 1
ATOM 916 C CA . LYS A 1 115 ? -10.604 18.533 -3.210 1.00 53.72 115 LYS A CA 1
ATOM 917 C C . LYS A 1 115 ? -9.448 18.094 -2.291 1.00 53.72 115 LYS A C 1
ATOM 919 O O . LYS A 1 115 ? -9.565 18.269 -1.082 1.00 53.72 115 LYS A O 1
ATOM 924 N N . TYR A 1 116 ? -8.364 17.525 -2.825 1.00 52.62 116 TYR A N 1
ATOM 925 C CA . TYR A 1 116 ? -7.199 17.079 -2.046 1.00 52.62 116 TYR A CA 1
ATOM 926 C C . TYR A 1 116 ? -5.968 17.968 -2.178 1.00 52.62 116 TYR A C 1
ATOM 928 O O . TYR A 1 116 ? -5.112 17.913 -1.297 1.00 52.62 116 TYR A O 1
ATOM 936 N N . ILE A 1 117 ? -5.895 18.817 -3.208 1.00 55.88 117 ILE A N 1
ATOM 937 C CA . ILE A 1 117 ? -4.798 19.784 -3.365 1.00 55.88 117 ILE A CA 1
ATOM 938 C C . ILE A 1 117 ? -4.768 20.719 -2.146 1.00 55.88 117 ILE A C 1
ATOM 940 O O . ILE A 1 117 ? -3.714 20.923 -1.548 1.00 55.88 117 ILE A O 1
ATOM 944 N N . ASP A 1 118 ? -5.942 21.175 -1.699 1.00 54.56 118 ASP A N 1
ATOM 945 C CA . ASP A 1 118 ? -6.104 22.017 -0.507 1.00 54.56 118 ASP A CA 1
ATOM 946 C C . ASP A 1 118 ? -5.755 21.292 0.808 1.00 54.56 118 ASP A C 1
ATOM 948 O O . ASP A 1 118 ? -5.190 21.896 1.722 1.00 54.56 118 ASP A O 1
ATOM 952 N N . TYR A 1 119 ? -6.080 19.997 0.923 1.00 53.50 119 TYR A N 1
ATOM 953 C CA . TYR A 1 119 ? -5.792 19.197 2.122 1.00 53.50 119 TYR A CA 1
ATOM 954 C C . TYR A 1 119 ? -4.283 18.979 2.290 1.00 53.50 119 TYR A C 1
ATOM 956 O O . TYR A 1 119 ? -3.745 19.173 3.380 1.00 53.50 119 TYR A O 1
ATOM 964 N N . TRP A 1 120 ? -3.587 18.657 1.198 1.00 51.16 120 TRP A N 1
ATOM 965 C CA . TRP A 1 120 ? -2.139 18.459 1.199 1.00 51.16 120 TRP A CA 1
ATOM 966 C C . TRP A 1 120 ? -1.353 19.766 1.292 1.00 51.16 120 TRP A C 1
ATOM 968 O O . TRP A 1 120 ? -0.387 19.807 2.045 1.00 51.16 120 TRP A O 1
ATOM 978 N N . GLN A 1 121 ? -1.780 20.856 0.639 1.00 53.81 121 GLN A N 1
ATOM 979 C CA . GLN A 1 121 ? -1.145 22.167 0.838 1.00 53.81 121 GLN A CA 1
ATOM 980 C C . GLN A 1 121 ? -1.180 22.590 2.312 1.00 53.81 121 GLN A C 1
ATOM 982 O O . GLN A 1 121 ? -0.183 23.080 2.833 1.00 53.81 121 GLN A O 1
ATOM 987 N N . ARG A 1 122 ? -2.298 22.360 3.013 1.00 54.25 122 ARG A N 1
ATOM 988 C CA . ARG A 1 122 ? -2.420 22.691 4.441 1.00 54.25 122 ARG A CA 1
ATOM 989 C C . ARG A 1 122 ? -1.610 21.759 5.344 1.00 54.25 122 ARG A C 1
ATOM 991 O O . ARG A 1 122 ? -0.945 22.258 6.245 1.00 54.25 122 ARG A O 1
ATOM 998 N N . PHE A 1 123 ? -1.641 20.448 5.097 1.00 51.31 123 PHE A N 1
ATOM 999 C CA . PHE A 1 123 ? -0.888 19.459 5.883 1.00 51.31 123 PHE A CA 1
ATOM 1000 C C . PHE A 1 123 ? 0.637 19.614 5.706 1.00 51.31 123 PHE A C 1
ATOM 1002 O O . PHE A 1 123 ? 1.392 19.5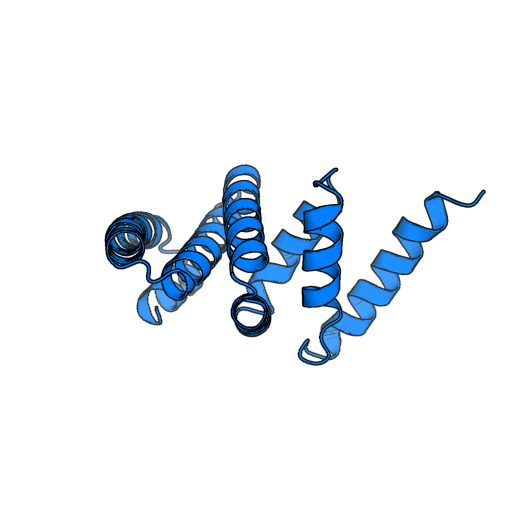71 6.676 1.00 51.31 123 PHE A O 1
ATOM 1009 N N . TRP A 1 124 ? 1.097 19.901 4.485 1.00 52.59 124 TRP A N 1
ATOM 1010 C CA . TRP A 1 124 ? 2.514 20.108 4.171 1.00 52.59 124 TRP A CA 1
ATOM 1011 C C . TRP A 1 124 ? 3.073 21.408 4.766 1.00 52.59 124 TRP A C 1
ATOM 1013 O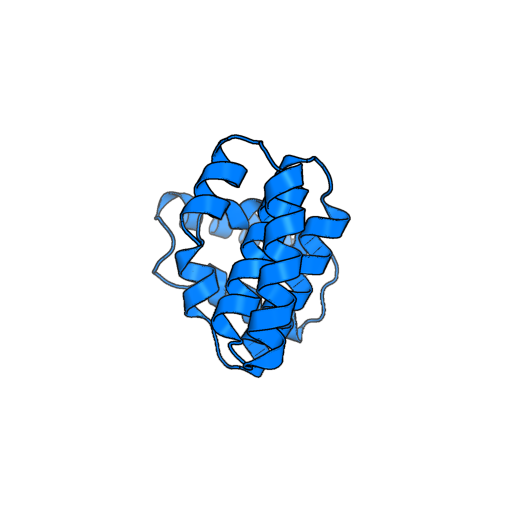 O . TRP A 1 124 ? 4.171 21.414 5.319 1.00 52.59 124 TRP A O 1
ATOM 1023 N N . ILE A 1 125 ? 2.299 22.504 4.735 1.00 49.78 125 ILE A N 1
ATOM 1024 C CA . ILE A 1 125 ? 2.680 23.766 5.395 1.00 49.78 125 ILE A CA 1
ATOM 1025 C C . ILE A 1 125 ? 2.818 23.582 6.916 1.00 49.78 125 ILE A C 1
ATOM 1027 O O . ILE A 1 125 ? 3.625 24.282 7.526 1.00 49.78 125 ILE A O 1
ATOM 1031 N N . SER A 1 126 ? 2.071 22.662 7.539 1.00 49.47 126 SER A N 1
ATOM 1032 C CA . SER A 1 126 ? 2.192 22.404 8.980 1.00 49.47 126 SER A CA 1
ATOM 1033 C C . SER A 1 126 ? 3.355 21.488 9.363 1.00 49.47 126 SER A C 1
ATOM 1035 O O . SER A 1 126 ? 3.971 21.752 10.389 1.00 49.47 126 SER A O 1
ATOM 1037 N N . GLU A 1 127 ? 3.686 20.460 8.571 1.00 47.97 127 GLU A N 1
ATOM 1038 C CA . GLU A 1 127 ? 4.752 19.502 8.931 1.00 47.97 127 GLU A CA 1
ATOM 1039 C C . GLU A 1 127 ? 6.151 19.889 8.420 1.00 47.97 127 GLU A C 1
ATOM 1041 O O . GLU A 1 127 ? 7.142 19.573 9.071 1.00 47.97 127 GLU A O 1
ATOM 1046 N N . CYS A 1 128 ? 6.278 20.633 7.313 1.00 42.06 128 CYS A N 1
ATOM 1047 C CA . CYS A 1 128 ? 7.591 21.120 6.862 1.00 42.06 128 CYS A CA 1
ATOM 1048 C C . CYS A 1 128 ? 8.068 22.386 7.594 1.00 42.06 128 CYS A C 1
ATOM 1050 O O . CYS A 1 128 ? 9.266 22.649 7.625 1.00 42.06 128 CYS A O 1
ATOM 1052 N N . ASN A 1 129 ? 7.171 23.167 8.210 1.00 41.50 129 ASN A N 1
ATOM 1053 C CA . ASN A 1 129 ? 7.563 24.362 8.973 1.00 41.50 129 ASN A CA 1
ATOM 1054 C C . ASN A 1 129 ? 8.019 24.060 10.410 1.00 41.50 129 ASN A C 1
ATOM 1056 O O . ASN A 1 129 ? 8.463 24.974 11.102 1.00 41.50 129 ASN A O 1
ATOM 1060 N N . THR A 1 130 ? 7.936 22.811 10.876 1.00 43.12 130 THR A N 1
ATOM 1061 C CA . THR A 1 130 ? 8.426 22.427 12.211 1.00 43.12 130 THR A CA 1
ATOM 1062 C C . THR A 1 130 ? 9.921 22.104 12.264 1.00 43.12 130 THR A C 1
ATOM 1064 O O . THR A 1 130 ? 10.437 21.888 13.354 1.00 43.12 130 THR A O 1
ATOM 1067 N N . GLU A 1 131 ? 10.640 22.142 11.135 1.00 38.94 131 GLU A N 1
ATOM 1068 C CA . GLU A 1 131 ? 12.107 21.970 11.091 1.00 38.94 131 GLU A CA 1
ATOM 1069 C C . GLU A 1 131 ? 12.891 23.269 10.824 1.00 38.94 131 GLU A C 1
ATOM 1071 O O . GLU A 1 131 ? 14.112 23.247 10.678 1.00 38.94 131 GLU A O 1
ATOM 1076 N N . THR A 1 132 ? 12.229 24.427 10.826 1.00 41.91 132 THR A N 1
ATOM 1077 C CA . THR A 1 132 ? 12.910 25.731 10.791 1.00 41.91 132 THR A CA 1
ATOM 1078 C C . THR A 1 132 ? 12.376 26.659 11.869 1.00 41.91 132 THR A C 1
ATOM 1080 O O . THR A 1 132 ? 11.564 27.537 11.582 1.00 41.91 132 THR A O 1
ATOM 1083 N N . LEU A 1 133 ? 12.862 26.475 13.098 1.00 34.56 133 LEU A N 1
ATOM 1084 C CA . LEU A 1 133 ? 13.001 27.523 14.114 1.00 34.56 133 LEU A CA 1
ATOM 1085 C C . LEU A 1 133 ? 14.169 27.194 15.048 1.00 34.56 133 LEU A C 1
ATOM 1087 O O . LEU A 1 133 ? 14.193 26.065 15.584 1.00 34.56 133 LEU A O 1
#

Secondary structure (DSSP, 8-state):
-HHHHHHHHTT-HHHHHHHHHHHHHHHHHTT-HHHHHHHHHHHHHHHHHTT-HHHHHHHHHHHHHHHHHHT--HHHHHHGGGGHHHHHHHHTS---HHHHHHHHHHHHSTTS-GGGHHHHHHHHHHHHGGG--

Sequence (133 aa):
MTLLRVWIALDTNTDAAALIDRLYIVAESEHRFGTMIELLLLKSMAFSQQNQPGEAKSLLAKALHLGKKMGWFLTFVFEGYDLFPIFVQLLAEEINESIKDYTCCIVESKYLPDKYIDYWQRFWISECNTETL

=== Feature glossary ===
The record i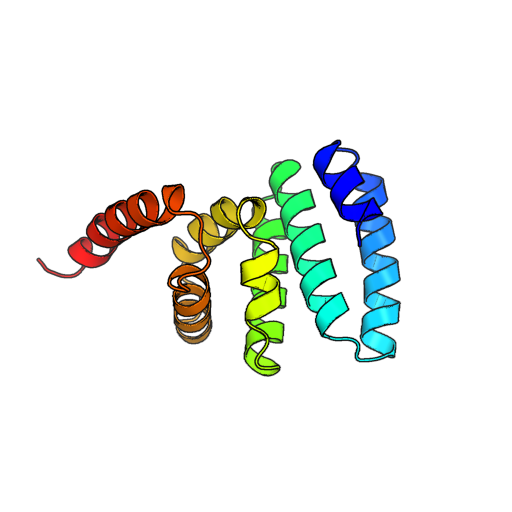nterleaves many kinds of information about one protein. Here is each kind framed as the question it answers.

Q: What are the backbone torsion angles?
A: φ (phi) and ψ (psi) are the two rotatable backbone dihedrals per residue: φ is the C(i-1)–N–Cα–C torsion, ψ is the N–Cα–C–N(i+1) torsion, both in degrees on (−180°, 180°]. α-helical residues cluster near (−60°, −45°); β-strand residues near (−120°, +130°). A Ramachandran plot is simply a scatter of (φ, ψ) for every residue.

Q: What is the amino-acid chain?
A: This is the polypeptide sequence — one letter per residue, N-terminus first. Length ranges from a few dozen residues for small domains to over a thousand for large multi-domain proteins.

Q: How mobile is each atom in the crystal?
A: For experimental (PDB) structures, the B-factor (temperature factor) quantifies the positional spread of each atom in the crystal — a combination of thermal vibration and static disorder — in units of Å². High B-factors mark flexible loops or poorly resolved regions; low B-factors mark the rigid, well-ordered core.

Q: Are the domains correctly placed relative to each other?
A: Predicted Aligned Error (PAE) is an AlphaFold confidence matrix: entry (i, j) is the expected error in the position of residue j, in ångströms, when the prediction is superimposed on the true structure at residue i. Low PAE within a block of residues means that block is internally rigid and well-predicted; high PAE between two blocks means their relative placement is uncertain even if each block individually is confident.

Q: How confident is the AlphaFold model at each residue?
A: pLDDT is the predicted lDDT-Cα score: AlphaFold's confidence that the local environment of each residue (all inter-atomic distances within 15 Å) is correctly placed. It is a per-residue number between 0 and 100, with higher meaning more reliable.

Q: What family and function is it annotated with?
A: Functional annotations link the protein to curated databases. InterPro entries identify conserved domains and families by matching the sequence against member-database signatures (Pfam, PROSITE, CDD, …). Gene Ontology (GO) terms describe molecular function, biological process, and cellular component in a controlled vocabulary. CATH places the structure in a hierarchical fold classification (Class/Architecture/Topology/Homologous-superfamily). The organism is the source species.

Q: How big and how compact is the whole molecule?
A: Three whole-structure scalars: the radius of gyration (RMS distance of Cα from centroid, in Å), the count of Cα–Cα contacts (pairs closer than 8 Å and separated by more than four residues in sequence — i.e. tertiary, not local, contacts), and the bounding-box dimensions. Together they distinguish compact globular folds from extended fibres or disordered chains.

Q: What known structures does this most resemble?
A: The Foldseek neighbor list gives the closest experimentally determined structures in the PDB, ranked by structural alignment. TM-score near 1 means near-identical fold; near 0.3 means only rough topology match. This is how one finds what a novel AlphaFold prediction most resembles in the solved-structure universe.

Q: Which residues are buried vs exposed?
A: SASA measures how much of the protein is reachable by solvent. It is computed by rolling a water-sized probe over the atomic surface and summing the exposed area (Å²). Per-residue SASA distinguishes core (buried, low SASA) from surface (exposed, high SASA) residues; total SASA is a whole-molecule size measure.

Q: Which residues are in helices, strands, or loops?
A: Eight-state secondary structure (DSSP): H is the canonical α-helix, G the tighter 3₁₀-helix, I the wider π-helix; E/B are β-structure, T and S are turns and bends, and '-' is everything else. DSSP derives these from the pattern of main-chain N–H···O=C hydrogen bonds, not from the sequence.

Q: Where is each backbone atom in 3D?
A: Structure coordinates are given as an mmCIF _atom_site loop: one row per atom with element, residue name, chain id, sequence number, and x/y/z position in Å. Only the four main-chain atoms per residue are included here; side chains are omitted to keep the record compact.

Q: What if only a Cα trace is available?
A: Three-state secondary structure (P-SEA) collapses the eight DSSP classes into helix (a), strand (b), and coil (c). P-SEA assigns these from Cα geometry alone — distances and angles — without requiring backbone oxygens, so it works on any Cα trace.

Q: What do the rendered images show?
A: The six renders are orthographic views along the three Cartesian axes in both directions. Representation (cartoon, sticks, or surface) and color scheme (sequence-rainbow or by-chain) vary across proteins so the training set covers all the common visualization conventions.

Q: What does the local fold look like, residue by residue?
A: Foldseek's 3Di representation compresses backbone geometry into a per-residue letter drawn from a learned twenty-state alphabet. It captures the tertiary interaction pattern around each residue — which residues are packed against it in space, regardless of where they are in sequence.

Q: What do the diagnostic plots show?
A: The contact map is a binary N×N matrix image: pixel (i, j) is dark where Cα_i and Cα_j are within 8 Å and |i−j|>4. Because the |i−j|>4 filter removes local helical contacts, off-diagonal stripes parallel to the main diagonal indicate parallel β-sheets; stripes perpendicular to it indicate antiparallel β-sheets. The Ramachandran plot scatters every residue's (φ, ψ) pair against the sterically allowed regions. The PAE heatmap renders the predicted-aligned-error matrix.